Protein AF-S3K4M4-F1 (afdb_monomer_lite)

Secondary structure (DSSP, 8-state):
--PPPP--HHHHHHHHHS-----SSSPPPPHHHHHH---TTGGGT--PSPP--------HHHHHHHHHT-TTHHHHHHHHHHHHHHHT--

Radius of gyration: 24.24 Å; chains: 1; bounding box: 50×51×49 Å

Organism: NCBI:txid1125699

Sequence (90 aa):
MITPKKLTAERLEEIKNYPISYDEDSPKLTKKQIARLRPAHEAYWNVTPVKKTISIKIDADILAVLQALGKGYQTRINSILRKAITTGDY

Foldseek 3Di:
DDDDDDCDPVNVVCVVPPDDDADPVRHDDDPVRVVPDDPPCNVVVPPPPDDDDDDDDDDPVLQVVLCVVDPCSVVVVVVVVVVCVVVVPD

Structure (mmCIF, N/CA/C/O backbone):
data_AF-S3K4M4-F1
#
_entry.id   AF-S3K4M4-F1
#
loop_
_atom_site.group_PDB
_atom_site.id
_atom_site.type_symbol
_atom_site.label_atom_id
_atom_site.label_alt_id
_atom_site.label_comp_id
_atom_site.label_asym_id
_atom_site.label_entity_id
_atom_site.label_seq_id
_atom_site.pdbx_PDB_ins_code
_atom_site.Cartn_x
_atom_site.Cartn_y
_atom_site.Cartn_z
_atom_site.occupancy
_atom_site.B_iso_or_equiv
_atom_site.auth_seq_id
_atom_site.auth_comp_id
_atom_site.auth_asym_id
_atom_site.auth_atom_id
_atom_site.pdbx_PDB_model_num
ATOM 1 N N . MET A 1 1 ? 14.489 19.553 16.954 1.00 47.50 1 MET A N 1
ATOM 2 C CA . MET A 1 1 ? 13.360 18.596 16.980 1.00 47.50 1 MET A CA 1
ATOM 3 C C . MET A 1 1 ? 12.311 19.144 17.935 1.00 47.50 1 MET A C 1
ATOM 5 O O . MET A 1 1 ? 12.660 19.393 19.078 1.00 47.50 1 MET A O 1
ATOM 9 N N . ILE A 1 2 ? 11.082 19.398 17.479 1.00 51.38 2 ILE A N 1
ATOM 10 C CA . ILE A 1 2 ? 9.978 19.815 18.359 1.00 51.38 2 ILE A CA 1
ATOM 11 C C . ILE A 1 2 ? 9.322 18.533 18.869 1.00 51.38 2 ILE A C 1
ATOM 13 O O . ILE A 1 2 ? 8.666 17.828 18.106 1.00 51.38 2 ILE A O 1
ATOM 17 N N . THR A 1 3 ? 9.549 18.181 20.129 1.00 53.28 3 THR A N 1
ATOM 18 C CA . THR A 1 3 ? 8.848 17.071 20.780 1.00 53.28 3 THR A CA 1
ATOM 19 C C . THR A 1 3 ? 7.444 17.537 21.168 1.00 53.28 3 THR A C 1
ATOM 21 O O . THR A 1 3 ? 7.316 18.539 21.874 1.00 53.28 3 THR A O 1
ATOM 24 N N . PRO A 1 4 ? 6.371 16.852 20.732 1.00 62.25 4 PRO A N 1
ATOM 25 C CA . PRO A 1 4 ? 5.025 17.225 21.137 1.00 62.25 4 PRO A CA 1
ATOM 26 C C . PRO A 1 4 ? 4.859 17.001 22.644 1.00 62.25 4 PRO A C 1
ATOM 28 O O . PRO A 1 4 ? 5.293 15.983 23.191 1.00 62.25 4 PRO A O 1
ATOM 31 N N . LYS A 1 5 ? 4.223 17.959 23.326 1.00 77.50 5 LYS A N 1
ATOM 32 C CA . LYS A 1 5 ? 3.878 17.839 24.747 1.00 77.50 5 LYS A CA 1
ATOM 33 C C . LYS A 1 5 ? 2.981 16.609 24.923 1.00 77.50 5 LY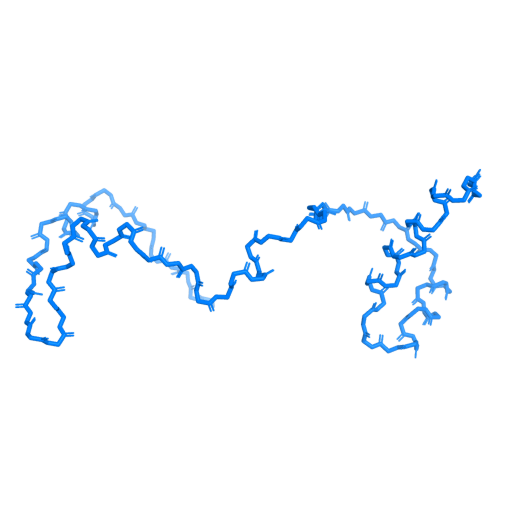S A C 1
ATOM 35 O O . LYS A 1 5 ? 1.941 16.505 24.276 1.00 77.50 5 LYS A O 1
ATOM 40 N N . LYS A 1 6 ? 3.399 15.664 25.770 1.00 71.31 6 LYS A N 1
ATOM 41 C CA . LYS A 1 6 ? 2.605 14.465 26.074 1.00 71.31 6 LYS A CA 1
ATOM 42 C C . LYS A 1 6 ? 1.290 14.884 26.735 1.00 71.31 6 LYS A C 1
ATOM 44 O O . LYS A 1 6 ? 1.278 15.783 27.574 1.00 71.31 6 LYS A O 1
ATOM 49 N N . LEU A 1 7 ? 0.197 14.239 26.340 1.00 78.81 7 LEU A N 1
ATOM 50 C CA . LEU A 1 7 ? -1.134 14.505 26.873 1.00 78.81 7 LEU A CA 1
ATOM 51 C C . LEU A 1 7 ? -1.210 14.005 28.325 1.00 78.81 7 LEU A C 1
ATOM 53 O O . LEU A 1 7 ? -1.134 12.802 28.564 1.00 78.81 7 LEU A O 1
ATOM 57 N N . THR A 1 8 ? -1.294 14.925 29.287 1.00 84.69 8 THR A N 1
ATOM 58 C CA . THR A 1 8 ? -1.441 14.618 30.720 1.00 84.69 8 THR A CA 1
ATOM 59 C C . THR A 1 8 ? -2.914 14.427 31.091 1.00 84.69 8 THR A C 1
ATOM 61 O O . THR A 1 8 ? -3.804 14.893 30.378 1.00 84.69 8 THR A O 1
ATOM 64 N N . ALA A 1 9 ? -3.183 13.748 32.211 1.00 83.44 9 ALA A N 1
ATOM 65 C CA . ALA A 1 9 ? -4.546 13.553 32.718 1.00 83.44 9 ALA A CA 1
ATOM 66 C C . ALA A 1 9 ? -5.253 14.893 32.991 1.00 83.44 9 ALA A C 1
ATOM 68 O O . ALA A 1 9 ? -6.382 15.091 32.557 1.00 83.44 9 ALA A O 1
ATOM 69 N N . GLU A 1 10 ? -4.535 15.847 33.585 1.00 83.12 10 GLU A N 1
ATOM 70 C CA . GLU A 1 10 ? -5.003 17.221 33.814 1.00 83.12 10 GLU A CA 1
ATOM 71 C C . GLU A 1 10 ? -5.418 17.905 32.501 1.00 83.12 10 GLU A C 1
ATOM 73 O O . GLU A 1 10 ? -6.492 18.494 32.397 1.00 83.12 10 GLU A O 1
ATOM 78 N N . ARG A 1 11 ? -4.616 17.746 31.435 1.00 84.50 11 ARG A N 1
ATOM 79 C CA . ARG A 1 11 ? -4.922 18.337 30.126 1.00 84.50 11 ARG A CA 1
ATOM 80 C C . ARG A 1 11 ? -6.168 17.720 29.485 1.00 84.50 11 ARG A C 1
ATOM 82 O O . ARG A 1 11 ? -6.879 18.408 28.759 1.00 84.50 11 ARG A O 1
ATOM 89 N N . LEU A 1 12 ? -6.444 16.438 29.730 1.00 85.56 12 LEU A N 1
ATOM 90 C CA . LEU A 1 12 ? -7.673 15.785 29.266 1.00 85.56 12 LEU A CA 1
ATOM 91 C C . LEU A 1 12 ? -8.915 16.333 29.974 1.00 85.56 12 LEU A C 1
ATOM 93 O O . LEU A 1 12 ? -9.948 16.495 29.326 1.00 85.56 12 LEU A O 1
ATOM 97 N N . GLU A 1 13 ? -8.829 16.605 31.275 1.00 86.19 13 GLU A N 1
ATOM 98 C CA . GLU A 1 13 ? -9.933 17.191 32.044 1.00 86.19 13 GLU A CA 1
ATOM 99 C C . GLU A 1 13 ? -10.237 18.620 31.594 1.00 86.19 13 GLU A C 1
ATOM 101 O O . GLU A 1 13 ? -11.399 18.950 31.356 1.00 86.19 13 GLU A O 1
ATOM 106 N N . GLU A 1 14 ? -9.205 19.429 31.353 1.00 85.62 14 GLU A N 1
ATOM 107 C CA . GLU A 1 14 ? -9.365 20.753 30.743 1.00 85.62 14 GLU A CA 1
ATOM 108 C C . GLU A 1 14 ? -10.059 20.684 29.377 1.00 85.62 14 GLU A C 1
ATOM 110 O O . GLU A 1 14 ? -10.954 21.478 29.103 1.00 85.62 14 GLU A O 1
ATOM 115 N N . ILE A 1 15 ? -9.668 19.739 28.513 1.00 86.44 15 ILE A N 1
ATOM 116 C CA . ILE A 1 15 ? -10.272 19.580 27.180 1.00 86.44 15 ILE A CA 1
ATOM 117 C C . ILE A 1 15 ? -11.743 19.166 27.289 1.00 86.44 15 ILE A C 1
ATOM 119 O O . ILE A 1 15 ? -12.570 19.658 26.525 1.00 86.44 15 ILE A O 1
ATOM 123 N N . LYS A 1 16 ? -12.084 18.278 28.230 1.00 85.50 16 LYS A N 1
ATOM 124 C CA . LYS A 1 16 ? -13.471 17.838 28.453 1.00 85.50 16 LYS A CA 1
ATOM 125 C C . LYS A 1 16 ? -14.368 18.966 28.958 1.00 85.50 16 LYS A C 1
ATOM 127 O O . LYS A 1 16 ? -15.526 19.031 28.557 1.00 85.50 16 LYS A O 1
ATOM 132 N N . ASN A 1 17 ? -13.837 19.825 29.826 1.00 87.69 17 ASN A N 1
ATOM 133 C CA . ASN A 1 17 ? -14.572 20.940 30.425 1.00 87.69 17 ASN A CA 1
ATOM 134 C C . ASN A 1 17 ? -14.542 22.215 29.566 1.00 87.69 17 ASN A C 1
ATOM 136 O O . ASN A 1 17 ? -15.157 23.215 29.933 1.00 87.69 17 ASN A O 1
ATOM 140 N N . TYR A 1 18 ? -13.831 22.201 28.437 1.00 86.94 18 TYR A N 1
ATOM 141 C CA . TYR A 1 18 ? -13.747 23.347 27.545 1.00 86.94 18 TYR A CA 1
ATOM 142 C C . TYR A 1 18 ? -15.119 23.633 26.906 1.00 86.94 18 TYR A C 1
ATOM 144 O O . TYR A 1 18 ? -15.710 22.731 26.303 1.00 86.94 18 TYR A O 1
ATOM 152 N N . PRO A 1 19 ? -15.649 24.864 27.013 1.00 84.19 19 PRO A N 1
ATOM 153 C CA . PRO A 1 19 ? -16.961 25.193 26.472 1.00 84.19 19 PRO A CA 1
ATOM 154 C C . PRO A 1 19 ? -16.936 25.138 24.941 1.00 84.19 19 PRO A C 1
ATOM 156 O O . PRO A 1 19 ? -16.119 25.785 24.289 1.00 84.19 19 PRO A O 1
ATOM 159 N N . ILE A 1 20 ? -17.856 24.370 24.359 1.00 83.19 20 ILE A N 1
ATOM 160 C CA . ILE A 1 20 ? -18.035 24.284 22.908 1.00 83.19 20 ILE A CA 1
ATOM 161 C C . ILE A 1 20 ? -19.125 25.282 22.517 1.00 83.19 20 ILE A C 1
ATOM 163 O O . ILE A 1 20 ? -20.282 25.111 22.901 1.00 83.19 20 ILE A O 1
ATOM 167 N N . SER A 1 21 ? -18.753 26.316 21.761 1.00 83.19 21 SER A N 1
ATOM 168 C CA . SER A 1 21 ? -19.706 27.249 21.156 1.00 83.19 21 SER A CA 1
ATOM 169 C C . SER A 1 21 ? -20.217 26.684 19.835 1.00 83.19 21 SER A C 1
ATOM 171 O O . SER A 1 21 ? -19.432 26.169 19.040 1.00 83.19 21 SER A O 1
ATOM 173 N N . TYR A 1 22 ? -21.520 26.792 19.604 1.00 84.62 22 TYR A N 1
ATOM 174 C CA . TYR A 1 22 ? -22.151 26.465 18.329 1.00 84.62 22 TYR A CA 1
ATOM 175 C C . TYR A 1 22 ? -22.676 27.763 17.716 1.00 84.62 22 TYR A C 1
ATOM 177 O O . TYR A 1 22 ? -23.334 28.533 18.416 1.00 84.62 22 TYR A O 1
ATOM 185 N N . ASP A 1 23 ? -22.384 28.001 16.443 1.00 87.31 23 ASP A N 1
ATOM 186 C CA . ASP A 1 23 ? -22.845 29.169 15.685 1.00 87.31 23 ASP A CA 1
ATOM 187 C C . ASP A 1 23 ? -23.559 28.728 14.389 1.00 87.31 23 ASP A C 1
ATOM 189 O O . ASP A 1 23 ? -23.814 27.535 14.192 1.00 87.31 23 ASP A O 1
ATOM 193 N N . GLU A 1 24 ? -23.934 29.684 13.533 1.00 83.56 24 GLU A N 1
ATOM 194 C CA . GLU A 1 24 ? -24.608 29.396 12.257 1.00 83.56 24 GLU A CA 1
ATOM 195 C C . GLU A 1 24 ? -23.696 28.718 11.218 1.00 83.56 24 GLU A C 1
ATOM 197 O O . GLU A 1 24 ? -24.179 27.898 10.435 1.00 83.56 24 GLU A O 1
ATOM 202 N N . ASP A 1 25 ? -22.389 28.989 11.243 1.00 87.00 25 ASP A N 1
ATOM 203 C CA . ASP A 1 25 ? -21.393 28.401 10.335 1.00 87.00 25 ASP A CA 1
ATOM 204 C C . ASP A 1 25 ? -20.899 27.017 10.822 1.00 87.00 25 ASP A C 1
ATOM 206 O O . ASP A 1 25 ? -20.426 26.191 10.035 1.00 87.00 25 ASP A O 1
ATOM 210 N N . SER A 1 26 ? -21.045 26.729 12.118 1.00 84.69 26 SER A N 1
ATOM 211 C CA . SER A 1 26 ? -20.639 25.511 12.827 1.00 84.69 26 SER A CA 1
ATOM 212 C C . SER A 1 26 ? -21.787 24.968 13.700 1.00 84.69 26 SER A C 1
ATOM 214 O O . SER A 1 26 ? -21.689 24.883 14.936 1.00 84.69 26 SER A O 1
ATOM 216 N N . PRO A 1 27 ? -22.915 24.574 13.078 1.00 87.00 27 PRO A N 1
ATOM 217 C CA . PRO A 1 27 ? -24.065 24.061 13.799 1.00 87.00 27 PRO A CA 1
ATOM 218 C C . PRO A 1 27 ? -23.788 22.665 14.365 1.00 87.00 27 PRO A C 1
ATOM 220 O O . PRO A 1 27 ? -23.062 21.841 13.798 1.00 87.00 27 PRO A O 1
ATOM 223 N N . LYS A 1 28 ? -24.450 22.336 15.477 1.00 86.06 28 LYS A N 1
ATOM 224 C CA . LYS A 1 28 ? -24.378 20.991 16.055 1.00 86.06 28 LYS A CA 1
ATOM 225 C C . LYS A 1 28 ? -25.061 19.974 15.138 1.00 86.06 28 LYS A C 1
ATOM 227 O O . LYS A 1 28 ? -26.278 19.998 14.959 1.00 86.06 28 LYS A O 1
ATOM 232 N N . LEU A 1 29 ? -24.286 19.026 14.616 1.00 86.44 29 LEU A N 1
ATOM 233 C CA . LEU A 1 29 ? -24.815 17.961 13.765 1.00 86.44 29 LEU A CA 1
ATOM 234 C C . LEU A 1 29 ? -25.791 17.058 14.531 1.00 86.44 29 LEU A C 1
ATOM 236 O O . LEU A 1 29 ? -25.505 16.551 15.620 1.00 86.44 29 LEU A O 1
ATOM 240 N N . THR A 1 30 ? -26.946 16.805 13.923 1.00 89.00 30 THR A N 1
ATOM 241 C CA . THR A 1 30 ? -27.925 15.838 14.430 1.00 89.00 30 THR A CA 1
ATOM 242 C C . THR A 1 30 ? -27.449 14.402 14.191 1.00 89.00 30 THR A C 1
ATOM 244 O O . THR A 1 30 ? -26.735 14.115 13.229 1.00 89.00 30 THR A O 1
ATOM 247 N N . LYS A 1 31 ? -27.921 13.446 15.006 1.00 88.00 31 LYS A N 1
ATOM 248 C CA . LYS A 1 31 ? -27.614 12.010 14.828 1.00 88.00 31 LYS A CA 1
ATOM 249 C C . LYS A 1 31 ? -27.941 11.502 13.413 1.00 88.00 31 LYS A C 1
ATOM 251 O O . LYS A 1 31 ? -27.211 10.675 12.877 1.00 88.00 31 LYS A O 1
ATOM 256 N N . LYS A 1 32 ? -29.008 12.029 12.792 1.00 89.19 32 LYS A N 1
ATOM 257 C CA . LYS A 1 32 ? -29.410 11.692 11.415 1.00 89.19 32 LYS A CA 1
ATOM 258 C C . LYS A 1 32 ? -28.411 12.205 10.373 1.00 89.19 32 LYS A C 1
ATOM 260 O O . LYS A 1 32 ? -28.119 11.492 9.420 1.00 89.19 32 LYS A O 1
ATOM 265 N N . GLN A 1 33 ? -27.877 13.415 10.553 1.00 87.62 33 GLN A N 1
ATOM 266 C CA . GLN A 1 33 ? -26.851 13.972 9.663 1.00 87.62 33 GLN A CA 1
ATOM 267 C C . GLN A 1 33 ? -25.530 13.213 9.797 1.00 87.62 33 GLN A C 1
ATOM 269 O O . GLN A 1 33 ? -24.931 12.874 8.782 1.00 87.62 33 GLN A O 1
ATOM 274 N N . ILE A 1 34 ? -25.130 12.870 11.027 1.00 87.81 34 ILE A N 1
ATOM 275 C CA . ILE A 1 34 ? -23.925 12.071 11.291 1.00 87.81 34 ILE A CA 1
ATOM 276 C C . ILE A 1 34 ? -24.014 10.708 10.595 1.00 87.81 34 ILE A C 1
ATOM 278 O O . ILE A 1 34 ? -23.068 10.299 9.932 1.00 87.81 34 ILE A O 1
ATOM 282 N N . ALA A 1 35 ? -25.167 10.036 10.671 1.00 87.00 35 ALA A N 1
ATOM 283 C CA . ALA A 1 35 ? -25.378 8.739 10.023 1.00 87.00 35 ALA A CA 1
ATOM 284 C C . ALA A 1 35 ? -25.276 8.783 8.484 1.00 87.00 35 ALA A C 1
ATOM 286 O O . ALA A 1 35 ? -25.066 7.749 7.853 1.00 87.00 35 ALA A O 1
ATOM 287 N N . ARG A 1 36 ? -25.429 9.962 7.869 1.00 86.62 36 ARG A N 1
ATOM 288 C CA . ARG A 1 36 ? -25.303 10.153 6.417 1.00 86.62 36 ARG A CA 1
ATOM 289 C C . ARG A 1 36 ? -23.866 10.451 5.976 1.00 86.62 36 ARG A C 1
ATOM 291 O O . ARG A 1 36 ? -23.595 10.400 4.777 1.00 86.62 36 ARG A O 1
ATOM 298 N N . LEU A 1 37 ? -22.958 10.772 6.899 1.00 87.06 37 LEU A N 1
ATOM 299 C CA . LEU A 1 37 ? -21.572 11.090 6.561 1.00 87.06 37 LEU A CA 1
ATOM 300 C C . LEU A 1 37 ? -20.903 9.882 5.894 1.00 87.06 37 LEU A C 1
ATOM 302 O O . LEU A 1 37 ? -20.955 8.763 6.401 1.00 87.06 37 LEU A O 1
ATOM 306 N N . ARG A 1 38 ? -20.267 10.124 4.747 1.00 79.62 38 ARG A N 1
ATOM 307 C CA . ARG A 1 38 ? -19.455 9.143 4.020 1.00 79.62 38 ARG A CA 1
ATOM 308 C C . ARG A 1 38 ? -18.044 9.696 3.841 1.00 79.62 38 ARG A C 1
ATOM 310 O O . ARG A 1 38 ? -17.890 10.920 3.795 1.00 79.62 38 ARG A O 1
ATOM 317 N N . PRO A 1 39 ? -17.016 8.837 3.736 1.00 80.62 39 PRO A N 1
ATOM 318 C CA . PRO A 1 39 ? -15.671 9.289 3.411 1.00 80.62 39 PRO A CA 1
ATOM 319 C C . PRO A 1 39 ? -15.683 10.117 2.123 1.00 80.62 39 PRO A C 1
ATOM 321 O O . PRO A 1 39 ? -16.277 9.705 1.129 1.00 80.62 39 PRO A O 1
ATOM 324 N N . ALA A 1 40 ? -14.987 11.257 2.117 1.00 77.44 40 ALA A N 1
ATOM 325 C CA . ALA A 1 40 ? -14.876 12.110 0.930 1.00 77.44 40 ALA A CA 1
ATOM 326 C C . ALA A 1 40 ? -14.237 11.382 -0.271 1.00 77.44 40 ALA A C 1
ATOM 328 O O . ALA A 1 40 ? -14.438 11.775 -1.416 1.00 77.44 40 ALA A O 1
ATOM 329 N N . HIS A 1 41 ? -13.481 10.308 -0.014 1.00 72.81 41 HIS A N 1
ATOM 330 C CA . HIS A 1 41 ? -12.891 9.462 -1.044 1.00 72.81 41 HIS A CA 1
ATOM 331 C C . HIS A 1 41 ? -13.084 7.976 -0.722 1.00 72.81 41 HIS A C 1
ATOM 333 O O . HIS A 1 41 ? -12.206 7.299 -0.186 1.00 72.81 41 HIS A O 1
ATOM 339 N N . GLU A 1 42 ? -14.264 7.469 -1.060 1.00 68.12 42 GLU A N 1
ATOM 340 C CA . GLU A 1 42 ? -14.701 6.093 -0.797 1.00 68.12 42 GLU A CA 1
ATOM 341 C C . GLU A 1 42 ? -13.752 5.031 -1.395 1.00 68.12 42 GLU A C 1
ATOM 343 O O . GLU A 1 42 ? -13.525 3.981 -0.792 1.00 68.12 42 GLU A O 1
ATOM 348 N N . ALA A 1 43 ? -13.088 5.340 -2.516 1.00 67.44 43 ALA A N 1
ATOM 349 C CA . ALA A 1 43 ? -12.125 4.447 -3.163 1.00 67.44 43 ALA A CA 1
ATOM 350 C C . ALA A 1 43 ? -10.857 4.164 -2.327 1.00 67.44 43 ALA A C 1
ATOM 352 O O . ALA A 1 43 ? -10.236 3.118 -2.510 1.00 67.44 43 ALA A O 1
ATOM 353 N N . TYR A 1 44 ? -10.482 5.037 -1.380 1.00 64.31 44 TYR A N 1
ATOM 354 C CA . TYR A 1 44 ? -9.350 4.788 -0.470 1.00 64.31 44 TYR A CA 1
ATOM 355 C C . TYR A 1 44 ? -9.740 3.928 0.736 1.00 64.31 44 TYR A C 1
ATOM 357 O O . TYR A 1 44 ? -8.858 3.434 1.433 1.00 64.31 44 TYR A O 1
ATOM 365 N N . TRP A 1 45 ? -11.037 3.740 0.991 1.00 63.28 45 TRP A N 1
ATOM 366 C CA . TRP A 1 45 ? -11.514 2.948 2.125 1.00 63.28 45 TRP A CA 1
ATOM 367 C C . TRP A 1 45 ? -11.635 1.458 1.779 1.00 63.28 45 TRP A C 1
ATOM 369 O O . TRP A 1 45 ? -11.335 0.600 2.604 1.00 63.28 45 TRP A O 1
ATOM 379 N N . ASN A 1 46 ? -11.973 1.140 0.526 1.00 62.81 46 ASN A N 1
ATOM 380 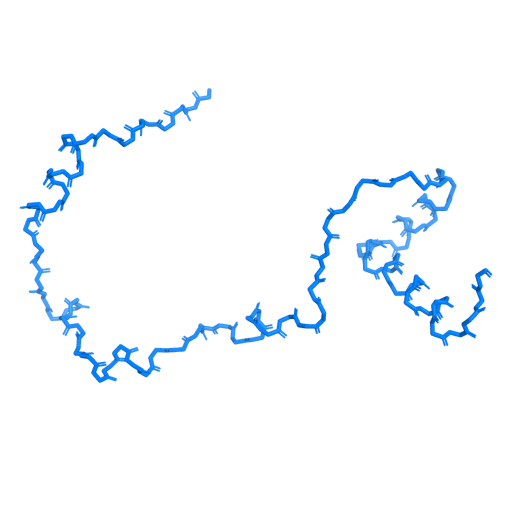C CA . ASN A 1 46 ? -12.169 -0.234 0.053 1.00 62.81 46 ASN A CA 1
ATOM 381 C C . ASN A 1 46 ? -10.952 -0.794 -0.708 1.00 62.81 46 ASN A C 1
ATOM 383 O O . ASN A 1 46 ? -11.105 -1.456 -1.736 1.00 62.81 46 ASN A O 1
ATOM 387 N N . VAL A 1 47 ? -9.726 -0.568 -0.219 1.00 60.88 47 VAL A N 1
ATOM 388 C CA . VAL A 1 47 ? -8.512 -1.120 -0.855 1.00 60.88 47 VAL A CA 1
ATOM 389 C C . VAL A 1 47 ? -8.333 -2.589 -0.461 1.00 60.88 47 VAL A C 1
ATOM 391 O O . VAL A 1 47 ? -7.533 -2.944 0.401 1.00 60.88 47 VAL A O 1
ATOM 394 N N . THR A 1 48 ? -9.105 -3.463 -1.101 1.00 62.16 48 THR A N 1
ATOM 395 C CA . THR A 1 48 ? -8.912 -4.920 -1.044 1.00 62.16 48 THR A CA 1
ATOM 396 C C . THR A 1 48 ? -8.110 -5.306 -2.288 1.00 62.16 48 THR A C 1
ATOM 398 O O . THR A 1 48 ? -8.564 -4.997 -3.388 1.00 62.16 48 THR A O 1
ATOM 401 N N . PRO A 1 49 ? -6.921 -5.935 -2.197 1.00 71.94 49 PRO A N 1
ATOM 402 C CA . PRO A 1 49 ? -6.327 -6.635 -1.055 1.00 71.94 49 PRO A CA 1
ATOM 403 C C . PRO A 1 49 ? -5.495 -5.751 -0.109 1.00 71.94 49 PRO A C 1
ATOM 405 O O . PRO A 1 49 ? -4.747 -4.871 -0.540 1.00 71.94 49 PRO A O 1
ATOM 408 N N . VAL A 1 50 ? -5.558 -6.074 1.188 1.00 81.62 50 VAL A N 1
ATOM 409 C CA . VAL A 1 50 ? -4.767 -5.428 2.246 1.00 81.62 50 VAL A CA 1
ATOM 410 C C . VAL A 1 50 ? -3.279 -5.688 2.013 1.00 81.62 50 VAL A C 1
ATOM 412 O O . VAL A 1 50 ? -2.815 -6.829 2.051 1.00 81.62 50 VAL A O 1
ATOM 415 N N . LYS A 1 51 ? -2.514 -4.619 1.781 1.00 82.75 51 LYS A N 1
ATOM 416 C CA . LYS A 1 51 ? -1.054 -4.694 1.655 1.00 82.75 51 LYS A CA 1
ATOM 417 C C . LYS A 1 51 ? -0.437 -4.886 3.040 1.00 82.75 51 LYS A C 1
ATOM 419 O O . LYS A 1 51 ? -0.763 -4.146 3.965 1.00 82.75 51 LYS A O 1
ATOM 424 N N . LYS A 1 52 ? 0.473 -5.851 3.178 1.00 86.88 52 LYS A N 1
ATOM 425 C CA . LYS A 1 52 ? 1.289 -6.033 4.386 1.00 86.88 52 LYS A CA 1
ATOM 426 C C . LYS A 1 52 ? 2.708 -5.553 4.114 1.00 86.88 52 LYS A C 1
ATOM 428 O O . LYS A 1 52 ? 3.300 -5.933 3.106 1.00 86.88 52 LYS A O 1
ATOM 433 N N . THR A 1 53 ? 3.247 -4.739 5.015 1.00 89.12 53 THR A N 1
ATOM 434 C CA . THR A 1 53 ? 4.650 -4.322 4.967 1.00 89.12 53 THR A CA 1
ATOM 435 C C . THR A 1 53 ? 5.500 -5.406 5.610 1.00 89.12 53 THR A C 1
ATOM 437 O O . THR A 1 53 ? 5.346 -5.695 6.794 1.00 89.12 53 THR A O 1
ATOM 440 N N . ILE A 1 54 ? 6.391 -6.000 4.827 1.00 90.75 54 ILE A N 1
ATOM 441 C CA . ILE A 1 54 ? 7.392 -6.958 5.293 1.00 90.75 54 ILE A CA 1
ATOM 442 C C . ILE A 1 54 ? 8.776 -6.475 4.864 1.00 90.75 54 ILE A C 1
ATOM 444 O O . ILE A 1 54 ? 8.900 -5.737 3.886 1.00 90.75 54 ILE A O 1
ATOM 448 N N . SER A 1 55 ? 9.811 -6.892 5.589 1.00 92.56 55 SER A N 1
ATOM 449 C CA . SER A 1 55 ? 11.200 -6.651 5.201 1.00 92.56 55 SER A CA 1
ATOM 450 C C . SER A 1 55 ? 11.740 -7.899 4.510 1.00 92.56 55 SER A C 1
ATOM 452 O O . SER A 1 55 ? 11.800 -8.962 5.124 1.00 92.56 55 SER A O 1
ATOM 454 N N . ILE A 1 56 ? 12.094 -7.779 3.231 1.00 91.44 56 ILE A N 1
ATOM 455 C CA . ILE A 1 56 ? 12.694 -8.848 2.423 1.00 91.44 56 ILE A CA 1
ATOM 456 C C . ILE A 1 56 ? 13.919 -8.303 1.691 1.00 91.44 56 ILE A C 1
ATOM 458 O O . ILE A 1 56 ? 13.996 -7.105 1.411 1.00 91.44 56 ILE A O 1
ATOM 462 N N . LYS A 1 57 ? 14.873 -9.179 1.373 1.00 93.31 57 LYS A N 1
ATOM 463 C CA . LYS A 1 57 ? 16.008 -8.847 0.506 1.00 93.31 57 LYS A CA 1
ATOM 464 C C . LYS A 1 57 ? 15.664 -9.232 -0.933 1.00 93.31 57 LYS A C 1
ATOM 466 O O . LYS A 1 57 ? 15.067 -10.279 -1.154 1.00 93.31 57 LYS A O 1
ATOM 471 N N . ILE A 1 58 ? 16.021 -8.368 -1.875 1.00 91.19 58 ILE A N 1
ATOM 472 C CA . ILE A 1 58 ? 15.885 -8.573 -3.322 1.00 91.19 58 ILE A CA 1
ATOM 473 C C . ILE A 1 58 ? 17.270 -8.330 -3.918 1.00 91.19 58 ILE A C 1
ATOM 475 O O . ILE A 1 58 ? 17.982 -7.445 -3.433 1.00 91.19 58 ILE A O 1
ATOM 479 N N . ASP A 1 59 ? 17.643 -9.098 -4.939 1.00 95.69 59 ASP A N 1
ATOM 480 C CA . ASP A 1 59 ? 18.922 -8.923 -5.622 1.00 95.69 59 ASP A CA 1
ATOM 481 C C . ASP A 1 59 ? 19.053 -7.512 -6.213 1.00 95.69 59 ASP A C 1
ATOM 483 O O . ASP A 1 59 ? 18.085 -6.892 -6.675 1.00 95.69 59 ASP A O 1
ATOM 487 N N . ALA A 1 60 ? 20.266 -6.964 -6.127 1.00 95.31 60 ALA A N 1
ATOM 488 C CA . ALA A 1 60 ? 20.526 -5.558 -6.420 1.00 95.31 60 ALA A CA 1
ATOM 489 C C . ALA A 1 60 ? 20.329 -5.216 -7.905 1.00 95.31 60 ALA A C 1
ATOM 491 O O . ALA A 1 60 ? 19.870 -4.122 -8.233 1.00 95.31 60 ALA A O 1
ATOM 492 N N . ASP A 1 61 ? 20.640 -6.155 -8.792 1.00 96.19 61 ASP A N 1
ATOM 493 C CA . ASP A 1 61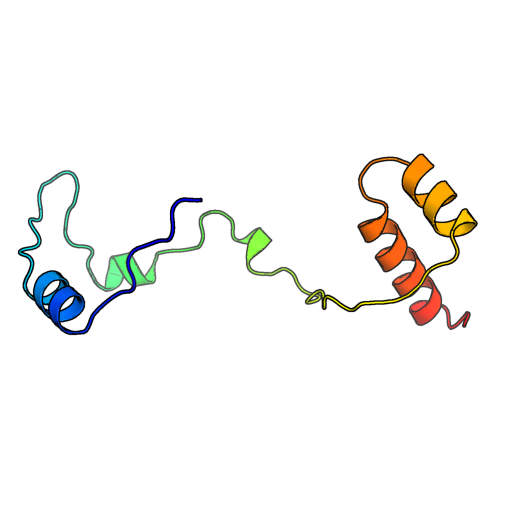 ? 20.443 -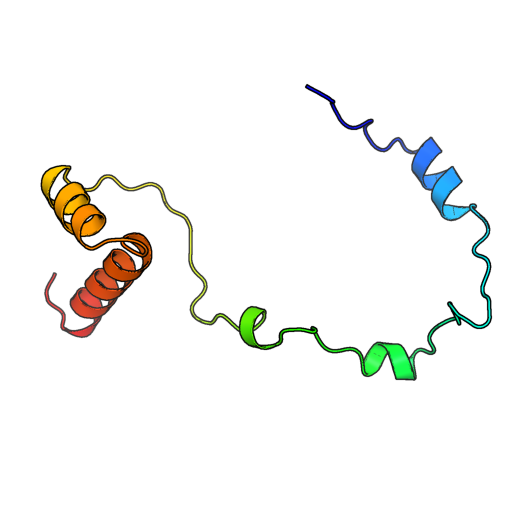6.059 -10.236 1.00 96.19 61 ASP A CA 1
ATOM 494 C C . ASP A 1 61 ? 18.951 -6.022 -10.602 1.00 96.19 61 ASP A C 1
ATOM 496 O O . ASP A 1 61 ? 18.513 -5.122 -11.324 1.00 96.19 61 ASP A O 1
ATOM 500 N N . ILE A 1 62 ? 18.141 -6.915 -10.029 1.00 93.50 62 ILE A N 1
ATOM 501 C CA . ILE A 1 62 ? 16.685 -6.941 -10.224 1.00 93.50 62 ILE A CA 1
ATOM 502 C C . ILE A 1 62 ? 16.062 -5.637 -9.719 1.00 93.50 62 ILE A C 1
ATOM 504 O O . ILE A 1 62 ? 15.223 -5.032 -10.398 1.00 93.50 62 ILE A O 1
ATOM 508 N N . LEU A 1 63 ? 16.479 -5.172 -8.538 1.00 93.69 63 LEU A N 1
ATOM 509 C CA . LEU A 1 63 ? 15.988 -3.916 -7.979 1.00 93.69 63 LEU A CA 1
ATOM 510 C C . LEU A 1 63 ? 16.352 -2.723 -8.875 1.00 93.69 63 LEU A C 1
ATOM 512 O O . LEU A 1 63 ? 15.488 -1.879 -9.127 1.00 93.69 63 LEU A O 1
ATOM 516 N N . ALA A 1 64 ? 17.584 -2.673 -9.387 1.00 94.75 64 ALA A N 1
ATOM 517 C CA . ALA A 1 64 ? 18.035 -1.621 -10.292 1.00 94.75 64 ALA A CA 1
ATOM 518 C C . ALA A 1 64 ? 17.209 -1.592 -11.587 1.00 94.75 64 ALA A C 1
ATOM 520 O O . ALA A 1 64 ? 16.745 -0.523 -11.991 1.00 94.75 64 ALA A O 1
ATOM 521 N N . VAL A 1 65 ? 16.937 -2.753 -12.194 1.00 94.75 65 VAL A N 1
ATOM 522 C CA . VAL A 1 65 ? 16.085 -2.857 -13.394 1.00 94.75 65 VAL A CA 1
ATOM 523 C C . VAL A 1 65 ? 14.671 -2.348 -13.108 1.00 94.75 65 VAL A C 1
ATOM 525 O O . VAL A 1 65 ? 14.121 -1.555 -13.873 1.00 94.75 65 VAL A O 1
ATOM 528 N N . LEU A 1 66 ? 14.074 -2.750 -11.984 1.00 93.56 66 LEU A N 1
ATOM 529 C CA . LEU A 1 66 ? 12.719 -2.330 -11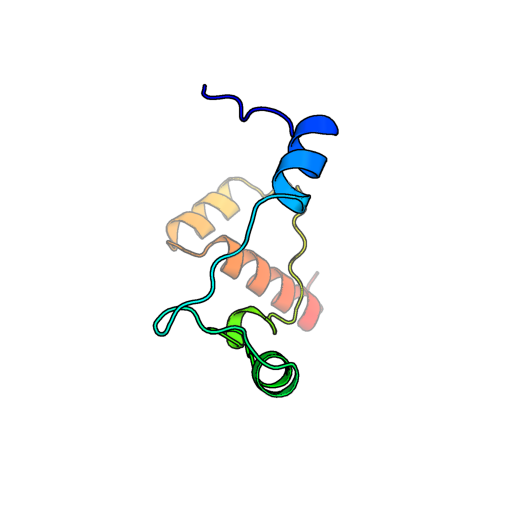.626 1.00 93.56 66 LEU A CA 1
ATOM 530 C C . LEU A 1 66 ? 12.621 -0.830 -11.331 1.00 93.56 66 LEU A C 1
ATOM 532 O O . LEU A 1 66 ? 11.606 -0.212 -11.660 1.00 93.56 66 LEU A O 1
ATOM 536 N N . GLN A 1 67 ? 13.659 -0.246 -10.731 1.00 92.44 67 GLN A N 1
ATOM 537 C CA . GLN A 1 67 ? 13.744 1.193 -10.477 1.00 92.44 67 GLN A CA 1
ATOM 538 C C . GLN A 1 67 ? 13.982 1.999 -11.760 1.00 92.44 67 GLN A C 1
ATOM 540 O O . GLN A 1 67 ? 13.397 3.074 -11.911 1.00 92.44 67 GLN A O 1
ATOM 545 N N . ALA A 1 68 ? 14.766 1.472 -12.706 1.00 93.81 68 ALA A N 1
ATOM 546 C CA . ALA A 1 68 ? 15.007 2.107 -14.004 1.00 93.81 68 ALA A CA 1
ATOM 547 C C . ALA A 1 68 ? 13.717 2.272 -14.829 1.00 93.81 68 ALA A C 1
ATOM 549 O O . ALA A 1 68 ? 13.583 3.222 -15.596 1.00 93.81 68 ALA A O 1
ATOM 550 N N . LEU A 1 69 ? 12.724 1.402 -14.616 1.00 89.38 69 LEU A N 1
ATOM 551 C CA . LEU A 1 69 ? 11.403 1.483 -15.253 1.00 89.38 69 LEU A CA 1
ATOM 552 C C . LEU A 1 69 ? 10.503 2.611 -14.698 1.00 89.38 69 LEU A C 1
ATOM 554 O O . LEU A 1 69 ? 9.358 2.762 -15.139 1.00 89.38 69 LEU A O 1
ATOM 558 N N . GLY A 1 70 ? 10.997 3.394 -13.735 1.00 89.94 70 GLY A N 1
ATOM 559 C CA . GLY A 1 70 ? 10.372 4.614 -13.236 1.00 89.94 70 GLY A CA 1
ATOM 560 C C . GLY A 1 70 ? 9.582 4.452 -11.935 1.00 89.94 70 GLY A C 1
ATOM 561 O O . GLY A 1 70 ? 9.719 3.492 -11.171 1.00 89.94 70 GLY A O 1
ATOM 562 N N . LYS A 1 71 ? 8.732 5.449 -11.653 1.00 82.06 71 LYS A N 1
ATOM 563 C CA . LYS A 1 71 ? 7.900 5.481 -10.441 1.00 82.06 71 LYS A CA 1
ATOM 564 C C . LYS A 1 71 ? 6.920 4.297 -10.451 1.00 82.06 71 LYS A C 1
ATOM 566 O O . LYS A 1 71 ? 6.260 4.036 -11.451 1.00 82.06 71 LYS A O 1
ATOM 571 N N . GLY A 1 72 ? 6.820 3.584 -9.326 1.00 89.00 72 GLY A N 1
ATOM 572 C CA . GLY A 1 72 ? 5.910 2.440 -9.166 1.00 89.00 72 GLY A CA 1
ATOM 573 C C . GLY A 1 72 ? 6.572 1.058 -9.1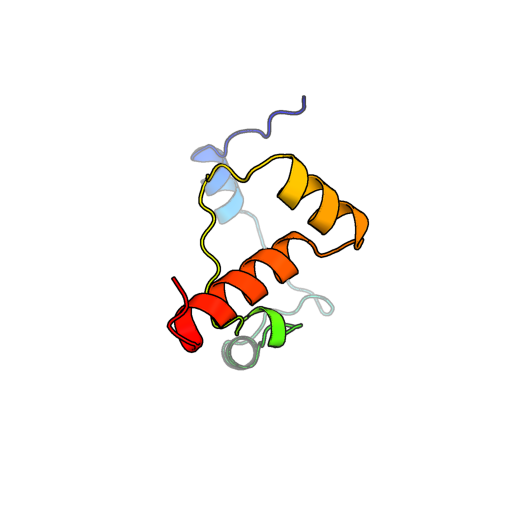56 1.00 89.00 72 GLY A C 1
ATOM 574 O O . GLY A 1 72 ? 5.860 0.057 -9.233 1.00 89.00 72 GLY A O 1
ATOM 575 N N . TYR A 1 73 ? 7.899 0.970 -9.018 1.00 91.88 73 TYR A N 1
ATOM 576 C CA . TYR A 1 73 ? 8.617 -0.309 -8.924 1.00 91.88 73 TYR A CA 1
ATOM 577 C C . TYR A 1 73 ? 8.036 -1.253 -7.849 1.00 91.88 73 TYR A C 1
ATOM 579 O O . TYR A 1 73 ? 7.866 -2.438 -8.110 1.00 91.88 73 TYR A O 1
ATOM 587 N N . GLN A 1 74 ? 7.606 -0.740 -6.688 1.00 88.38 74 GLN A N 1
ATOM 588 C CA . GLN A 1 74 ? 6.948 -1.544 -5.640 1.00 88.38 74 GLN A CA 1
ATOM 589 C C . GLN A 1 74 ? 5.629 -2.178 -6.114 1.00 88.38 74 GLN A C 1
ATOM 591 O O . GLN A 1 74 ? 5.341 -3.340 -5.826 1.00 88.38 74 GLN A O 1
ATOM 596 N N . THR A 1 75 ? 4.828 -1.436 -6.883 1.00 90.56 75 THR A N 1
ATOM 597 C CA . THR A 1 75 ? 3.584 -1.947 -7.476 1.00 90.56 75 THR A CA 1
ATOM 598 C C . THR A 1 75 ? 3.878 -3.033 -8.511 1.00 90.56 75 THR A C 1
ATOM 600 O O . THR A 1 75 ? 3.149 -4.026 -8.586 1.00 90.56 75 THR A O 1
ATOM 603 N N . ARG A 1 76 ? 4.969 -2.884 -9.275 1.00 91.94 76 ARG A N 1
ATOM 604 C CA . ARG A 1 76 ? 5.428 -3.894 -10.239 1.00 91.94 76 ARG A CA 1
ATOM 605 C C . ARG A 1 76 ? 5.894 -5.167 -9.541 1.00 91.94 76 ARG A C 1
ATOM 607 O O . ARG A 1 76 ? 5.450 -6.236 -9.943 1.00 91.94 76 ARG A O 1
ATOM 614 N N . ILE A 1 77 ? 6.675 -5.057 -8.462 1.00 92.62 77 ILE A N 1
ATOM 615 C CA . ILE A 1 77 ? 7.077 -6.205 -7.627 1.00 92.62 77 ILE A CA 1
ATOM 616 C C . ILE A 1 77 ? 5.840 -6.997 -7.198 1.00 92.62 77 ILE A C 1
ATOM 618 O O . ILE A 1 77 ? 5.746 -8.193 -7.457 1.00 92.62 77 ILE A O 1
ATOM 622 N N . ASN A 1 78 ? 4.841 -6.324 -6.623 1.00 91.38 78 ASN A N 1
ATOM 623 C CA . ASN A 1 78 ? 3.612 -6.987 -6.186 1.00 91.38 78 ASN A CA 1
ATOM 624 C C . ASN A 1 78 ? 2.832 -7.639 -7.347 1.00 91.38 78 ASN A C 1
ATOM 626 O O . ASN A 1 78 ? 2.196 -8.674 -7.164 1.00 91.38 78 ASN A O 1
ATOM 630 N N . SER A 1 79 ? 2.880 -7.051 -8.546 1.00 91.56 79 SER A N 1
ATOM 631 C CA . SER A 1 79 ? 2.227 -7.604 -9.742 1.00 91.56 79 SER A CA 1
ATOM 632 C C . SER A 1 79 ? 2.937 -8.857 -10.260 1.00 91.56 79 SER A C 1
ATOM 634 O O . SER A 1 79 ? 2.270 -9.825 -10.619 1.00 91.56 79 SER A O 1
ATOM 636 N N . ILE A 1 80 ? 4.275 -8.866 -10.248 1.00 92.56 80 ILE A N 1
ATOM 637 C CA . ILE A 1 80 ? 5.096 -10.026 -10.625 1.00 92.56 80 ILE A CA 1
ATOM 638 C C . ILE A 1 80 ? 4.846 -11.181 -9.654 1.00 92.56 80 ILE A C 1
ATOM 640 O O . ILE A 1 80 ? 4.521 -12.280 -10.095 1.00 92.56 80 ILE A O 1
ATOM 644 N N . LEU A 1 81 ? 4.898 -10.915 -8.344 1.00 91.69 81 LEU A N 1
ATOM 645 C CA . LEU A 1 81 ? 4.622 -11.925 -7.316 1.00 91.69 81 LEU A CA 1
ATOM 646 C C . LEU A 1 81 ? 3.209 -12.504 -7.456 1.00 91.69 81 LEU A C 1
ATOM 648 O O . LEU A 1 81 ? 3.020 -13.715 -7.395 1.00 91.69 81 LEU A O 1
ATOM 652 N N . ARG A 1 82 ? 2.208 -11.653 -7.708 1.00 92.50 82 ARG A N 1
ATOM 653 C CA . ARG A 1 82 ? 0.833 -12.105 -7.956 1.00 92.50 82 ARG A CA 1
ATOM 654 C C . ARG A 1 82 ? 0.737 -13.001 -9.188 1.00 92.50 82 ARG A C 1
ATOM 656 O O . ARG A 1 82 ? 0.029 -14.004 -9.138 1.00 92.50 82 ARG A O 1
ATOM 663 N N . LYS A 1 83 ? 1.423 -12.641 -10.275 1.00 93.88 83 LYS A N 1
ATOM 664 C CA . LYS A 1 83 ? 1.447 -13.441 -11.502 1.00 93.88 83 LYS A CA 1
ATOM 665 C C . LYS A 1 83 ? 2.078 -14.810 -11.245 1.00 93.88 83 LYS A C 1
ATOM 667 O O . LYS A 1 83 ? 1.435 -15.800 -11.556 1.00 93.88 83 LYS A O 1
ATOM 672 N N . ALA A 1 84 ? 3.254 -14.863 -10.616 1.00 94.00 84 ALA A N 1
ATOM 673 C CA . ALA A 1 84 ? 3.946 -16.115 -10.291 1.00 94.00 84 ALA A CA 1
ATOM 674 C C . ALA A 1 84 ? 3.060 -17.070 -9.471 1.00 94.00 84 ALA A C 1
ATOM 676 O O . ALA A 1 84 ? 2.879 -18.225 -9.842 1.00 94.00 84 ALA A O 1
ATOM 677 N N . ILE A 1 85 ? 2.400 -16.554 -8.426 1.00 94.06 85 ILE A N 1
ATOM 678 C CA . ILE A 1 85 ? 1.475 -17.343 -7.594 1.00 94.06 85 ILE A CA 1
ATOM 679 C C . ILE A 1 85 ? 0.256 -17.831 -8.394 1.00 94.06 85 ILE A C 1
ATOM 681 O O . ILE A 1 85 ? -0.208 -18.944 -8.177 1.00 94.06 85 ILE A O 1
ATOM 685 N N . THR A 1 86 ? -0.282 -17.008 -9.301 1.00 92.75 86 THR A N 1
ATOM 686 C CA . THR A 1 86 ? -1.487 -17.359 -10.077 1.00 92.75 86 THR A CA 1
ATOM 687 C C . THR A 1 86 ? -1.187 -18.389 -11.163 1.00 92.75 86 THR A C 1
ATOM 689 O O . THR A 1 86 ? -2.012 -19.263 -11.410 1.00 92.75 86 THR A O 1
ATOM 692 N N . THR A 1 87 ? -0.028 -18.284 -11.817 1.00 92.81 87 THR A N 1
ATOM 693 C CA . THR A 1 87 ? 0.384 -19.230 -12.862 1.00 92.81 87 THR A CA 1
ATOM 694 C C . THR A 1 87 ? 0.923 -20.538 -12.277 1.00 92.81 87 THR A C 1
ATOM 696 O O . THR A 1 87 ? 0.865 -21.561 -12.947 1.00 92.81 87 THR A O 1
ATOM 699 N N . GLY A 1 88 ? 1.397 -20.531 -11.025 1.00 89.50 88 GLY A N 1
ATOM 700 C CA . GLY A 1 88 ? 2.062 -21.688 -10.418 1.00 89.50 88 GLY A CA 1
ATOM 701 C C . GLY A 1 88 ? 3.553 -21.788 -10.758 1.00 89.50 88 GLY A C 1
ATOM 702 O O . GLY A 1 88 ? 4.155 -22.831 -10.537 1.00 89.50 88 GLY A O 1
ATOM 703 N N . ASP A 1 89 ? 4.136 -20.714 -11.295 1.00 80.19 89 ASP A N 1
ATOM 704 C CA . ASP A 1 89 ? 5.542 -20.645 -11.697 1.00 80.19 89 ASP A CA 1
ATOM 705 C C . ASP A 1 89 ? 6.390 -20.160 -10.509 1.00 80.19 89 ASP A C 1
ATOM 707 O O . ASP A 1 89 ? 6.698 -18.965 -10.405 1.00 80.19 89 ASP A O 1
ATOM 711 N N . TYR A 1 90 ? 6.712 -21.059 -9.577 1.00 71.69 90 TYR A N 1
ATOM 712 C CA . TYR A 1 90 ? 7.574 -20.782 -8.420 1.00 71.69 90 TYR A CA 1
ATOM 713 C C . TYR A 1 90 ? 8.435 -21.980 -8.019 1.00 71.69 90 TYR A C 1
ATOM 715 O O . TYR A 1 90 ? 7.956 -23.131 -8.121 1.00 71.69 90 TYR A O 1
#

pLDDT: mean 84.11, std 10.62, range [47.5, 96.19]

InterPro domains:
  IPR025528 BrnA antitoxin of type II toxin-antitoxin system [PF14384] (25-85)